Protein AF-A0A938FMS1-F1 (afdb_monomer_lite)

Secondary structure (DSSP, 8-state):
-BTTB--SB-TTT--BSSTT-TTHHHHHHHHHHHHHHHHHHHHHHHHHHHS-SS--HHHHHHHHHHHHHHHHHHHHHHHHHHHHHHHHHHSPPPHHHHHHHTSPP--

pLDDT: mean 81.51, std 12.03, range [45.72, 96.0]

Sequence (107 aa):
MSWFKTQETCRGCNLVWQRNLDGFMLGALAINFIVTGAALLATLVAGVLVSYPDIAILELLVSTVGVTLLVGIFGYPISYTLWLAVDLIMRPLDAAELAGLREPAKG

Structure (mmCIF, N/CA/C/O backbone):
data_AF-A0A938FMS1-F1
#
_entry.id   AF-A0A938FMS1-F1
#
loop_
_atom_site.group_PDB
_atom_site.id
_atom_site.type_symbol
_atom_site.label_atom_id
_atom_site.label_alt_id
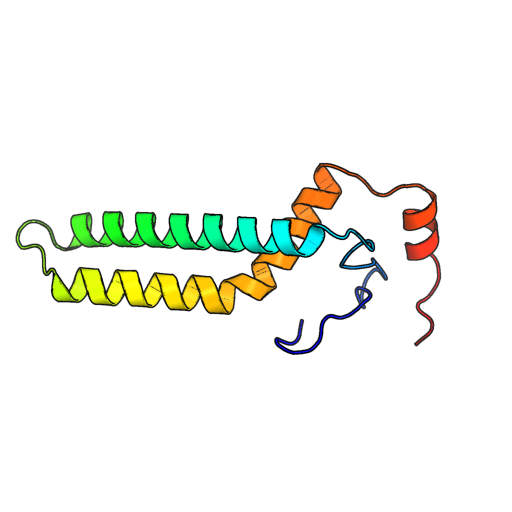_atom_site.label_comp_id
_atom_site.label_asym_id
_atom_site.label_entity_id
_atom_site.label_seq_id
_atom_site.pdbx_PDB_ins_code
_atom_site.Cartn_x
_atom_site.Cartn_y
_atom_site.Cartn_z
_atom_site.occupancy
_atom_site.B_iso_or_equiv
_atom_site.auth_seq_id
_atom_site.auth_comp_id
_atom_site.auth_asym_id
_atom_site.auth_atom_id
_atom_site.pdbx_PDB_model_num
ATOM 1 N N . MET A 1 1 ? 12.032 -7.523 -2.197 1.00 50.16 1 MET A N 1
ATOM 2 C CA . MET A 1 1 ? 12.211 -6.109 -1.813 1.00 50.16 1 MET A CA 1
ATOM 3 C C . MET A 1 1 ? 12.687 -6.089 -0.381 1.00 50.16 1 MET A C 1
ATOM 5 O O . MET A 1 1 ? 12.038 -6.707 0.450 1.00 50.16 1 MET A O 1
ATOM 9 N N . SER A 1 2 ? 13.827 -5.465 -0.101 1.00 52.41 2 SER A N 1
ATOM 10 C CA . SER A 1 2 ? 14.169 -5.111 1.279 1.00 52.41 2 SER A CA 1
ATOM 11 C C . SER A 1 2 ? 13.619 -3.714 1.535 1.00 52.41 2 SER A C 1
ATOM 13 O O . SER A 1 2 ? 13.690 -2.876 0.640 1.00 52.41 2 SER A O 1
ATOM 15 N N . TRP A 1 3 ? 13.116 -3.458 2.743 1.00 57.41 3 TRP A N 1
ATOM 16 C CA . TRP A 1 3 ? 12.639 -2.138 3.178 1.00 57.41 3 TRP A CA 1
ATOM 17 C C . TRP A 1 3 ? 13.701 -1.028 2.998 1.00 57.41 3 TRP A C 1
ATOM 19 O O . TRP A 1 3 ? 13.358 0.142 2.902 1.00 57.41 3 TRP A O 1
ATOM 29 N N . PHE A 1 4 ? 14.982 -1.410 2.887 1.00 58.06 4 PHE A N 1
ATOM 30 C CA . PHE A 1 4 ? 16.134 -0.508 2.765 1.00 58.06 4 PHE A CA 1
ATOM 31 C C . PHE A 1 4 ? 16.981 -0.708 1.496 1.00 58.06 4 PHE A C 1
ATOM 33 O O . PHE A 1 4 ? 18.022 -0.074 1.352 1.00 58.06 4 PHE A O 1
ATOM 40 N N . LYS A 1 5 ? 16.581 -1.599 0.578 1.00 57.94 5 LYS A N 1
ATOM 41 C CA . LYS A 1 5 ? 17.233 -1.726 -0.737 1.00 57.94 5 LYS A CA 1
ATOM 42 C C . LYS A 1 5 ? 16.188 -1.780 -1.840 1.00 57.94 5 LYS A C 1
ATOM 44 O O . LYS A 1 5 ? 15.575 -2.828 -2.074 1.00 57.94 5 LYS A O 1
ATOM 49 N N . THR A 1 6 ? 16.047 -0.658 -2.534 1.00 58.41 6 THR A N 1
ATOM 50 C CA . THR A 1 6 ? 15.571 -0.617 -3.913 1.00 58.41 6 THR A CA 1
ATOM 51 C C . THR A 1 6 ? 16.543 -1.430 -4.765 1.00 58.41 6 THR A C 1
ATOM 53 O O . THR A 1 6 ? 17.755 -1.245 -4.701 1.00 58.41 6 THR A O 1
ATOM 56 N N . GLN A 1 7 ? 16.015 -2.421 -5.478 1.00 64.8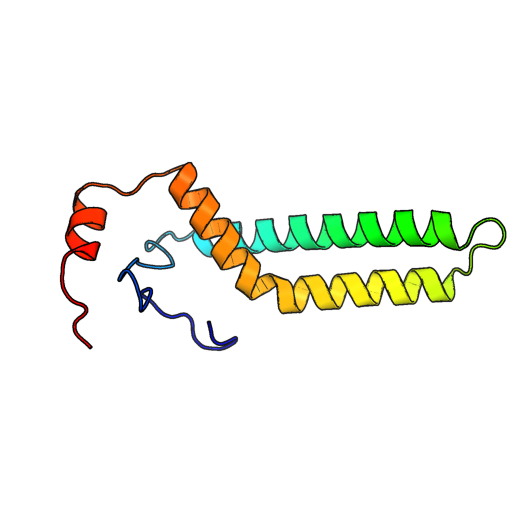1 7 GLN A N 1
ATOM 57 C CA . GLN A 1 7 ? 16.778 -3.145 -6.489 1.00 64.81 7 GLN A CA 1
ATOM 58 C C . GLN A 1 7 ? 16.505 -2.446 -7.813 1.00 64.81 7 GLN A C 1
ATOM 60 O O . GLN A 1 7 ? 15.338 -2.276 -8.165 1.00 64.81 7 GLN A O 1
ATOM 65 N N . GLU A 1 8 ? 17.559 -2.071 -8.530 1.00 67.12 8 GLU A N 1
ATOM 66 C CA . GLU A 1 8 ? 17.450 -1.401 -9.833 1.00 67.12 8 GLU A CA 1
ATOM 67 C C . GLU A 1 8 ? 16.699 -2.276 -10.852 1.00 67.12 8 GLU A C 1
ATOM 69 O O . GLU A 1 8 ? 15.875 -1.791 -11.629 1.00 67.12 8 GLU A O 1
ATOM 74 N N . THR A 1 9 ? 16.913 -3.595 -10.788 1.00 71.56 9 THR A N 1
ATOM 75 C CA . THR A 1 9 ? 16.312 -4.588 -11.685 1.00 71.56 9 THR A CA 1
ATOM 76 C C . THR A 1 9 ? 15.709 -5.783 -10.946 1.00 71.56 9 THR A C 1
ATOM 78 O O . THR A 1 9 ? 16.136 -6.199 -9.862 1.00 71.56 9 THR A O 1
ATOM 81 N N . CYS A 1 10 ? 14.6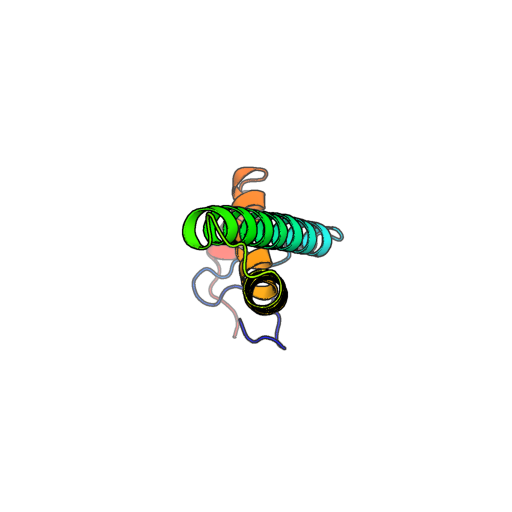69 -6.369 -11.541 1.00 74.38 10 CYS A N 1
ATOM 82 C CA . CYS A 1 10 ? 14.063 -7.609 -11.076 1.00 74.38 10 CYS A CA 1
ATOM 83 C C . CYS A 1 10 ? 15.005 -8.802 -11.309 1.00 74.38 10 CYS A C 1
ATOM 85 O O . CYS A 1 10 ? 15.430 -9.051 -12.430 1.00 74.38 10 CYS A O 1
ATOM 87 N N . ARG A 1 11 ? 15.261 -9.620 -10.280 1.00 67.44 11 ARG A N 1
ATOM 88 C CA . ARG A 1 11 ? 16.136 -10.807 -10.394 1.00 67.44 11 ARG A CA 1
ATOM 89 C C . ARG A 1 11 ? 15.598 -11.918 -11.303 1.00 67.44 11 ARG A C 1
ATOM 91 O O . ARG A 1 11 ? 16.378 -12.750 -11.743 1.00 67.44 11 ARG A O 1
ATOM 98 N N . GLY A 1 12 ? 14.284 -11.970 -11.525 1.00 68.31 12 GLY A N 1
ATOM 99 C CA . GLY A 1 12 ? 13.648 -13.018 -12.331 1.00 68.31 12 GLY A CA 1
ATOM 100 C C . GLY A 1 12 ? 13.535 -12.667 -13.813 1.00 68.31 12 GLY A C 1
ATOM 101 O O . GLY A 1 12 ? 13.764 -13.519 -14.660 1.00 68.31 12 GLY A O 1
ATOM 102 N N . CYS A 1 13 ? 13.183 -1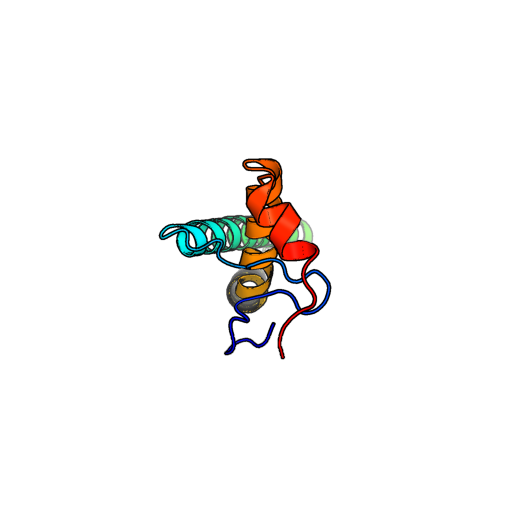1.417 -14.125 1.00 73.12 13 CYS A N 1
ATOM 103 C CA . CYS A 1 13 ? 12.912 -10.974 -15.497 1.00 73.12 13 CYS A CA 1
ATOM 104 C C . CYS A 1 13 ? 13.821 -9.842 -15.992 1.00 73.12 13 CYS A C 1
ATOM 106 O O . CYS A 1 13 ? 13.633 -9.384 -17.108 1.00 73.12 13 CYS A O 1
ATOM 108 N N . ASN A 1 14 ? 14.772 -9.369 -15.182 1.00 74.44 14 ASN A N 1
ATOM 109 C CA . ASN A 1 14 ? 15.663 -8.239 -15.481 1.00 74.44 14 ASN A CA 1
ATOM 110 C C . ASN A 1 14 ? 14.953 -6.899 -15.777 1.00 74.44 14 ASN A C 1
ATOM 112 O O . ASN A 1 14 ? 15.551 -5.973 -16.313 1.00 74.44 14 ASN A O 1
ATOM 116 N N . LEU A 1 15 ? 13.677 -6.768 -15.398 1.00 77.44 15 LEU A N 1
ATOM 117 C CA . LEU A 1 15 ? 12.912 -5.537 -15.598 1.00 77.44 15 LEU A CA 1
ATOM 118 C C . LEU A 1 15 ? 13.397 -4.415 -14.671 1.00 77.44 15 LEU A C 1
ATOM 120 O O . LEU A 1 15 ? 13.517 -4.632 -13.463 1.00 77.44 15 LEU A O 1
ATOM 124 N N . VAL A 1 16 ? 13.617 -3.223 -15.230 1.00 76.12 16 VAL A N 1
ATOM 125 C CA . VAL A 1 16 ? 14.001 -2.013 -14.485 1.00 76.12 16 VAL A CA 1
ATOM 126 C C . VAL A 1 16 ? 12.814 -1.500 -13.667 1.00 76.12 16 VAL A C 1
ATOM 128 O O . VAL A 1 16 ? 11.750 -1.224 -14.215 1.00 76.12 16 VAL A O 1
ATOM 131 N N . TRP A 1 17 ? 12.992 -1.353 -12.351 1.00 69.19 17 TRP A N 1
ATOM 132 C CA . TRP A 1 17 ? 11.892 -1.069 -11.416 1.00 69.19 17 TRP A CA 1
ATOM 133 C C . TRP A 1 17 ? 11.299 0.332 -11.548 1.00 69.19 17 TRP A C 1
ATOM 135 O O . TRP A 1 17 ? 10.086 0.493 -11.484 1.00 69.19 17 TRP A O 1
ATOM 145 N N . GLN A 1 18 ? 12.149 1.349 -11.694 1.00 69.44 18 GLN A N 1
ATOM 146 C CA . GLN A 1 18 ? 11.721 2.753 -11.674 1.00 69.44 18 GLN A CA 1
ATOM 147 C C . GLN A 1 18 ? 11.609 3.370 -13.073 1.00 69.44 18 GLN A C 1
ATOM 149 O O . GLN A 1 18 ? 11.252 4.542 -13.177 1.00 69.44 18 GLN A O 1
ATOM 154 N N . ARG A 1 19 ? 11.954 2.612 -14.131 1.00 73.56 19 ARG A N 1
ATOM 155 C CA . ARG A 1 19 ? 12.037 3.053 -15.544 1.00 73.56 19 ARG A CA 1
ATOM 156 C C . ARG A 1 19 ? 12.654 4.461 -15.730 1.00 73.56 19 ARG A C 1
ATOM 158 O O . ARG A 1 19 ? 12.346 5.143 -16.698 1.00 73.56 19 ARG A O 1
ATOM 165 N N . ASN A 1 20 ? 13.505 4.903 -14.791 1.00 64.38 20 ASN A N 1
ATOM 166 C CA . ASN A 1 20 ? 14.064 6.260 -14.676 1.00 64.38 20 ASN A CA 1
ATOM 167 C C . ASN A 1 20 ? 13.039 7.409 -14.801 1.00 64.38 20 ASN A C 1
ATOM 169 O O . ASN A 1 20 ? 13.354 8.476 -15.319 1.00 64.38 20 ASN A O 1
ATOM 173 N N . LEU A 1 21 ? 11.805 7.201 -14.337 1.00 66.62 21 LEU A N 1
ATOM 174 C CA . LEU A 1 21 ? 10.761 8.224 -14.351 1.00 66.62 21 LEU A CA 1
ATOM 175 C C . LEU A 1 21 ? 10.822 9.058 -13.061 1.00 66.62 21 LEU A C 1
ATOM 177 O O . LEU A 1 21 ? 10.543 8.538 -11.979 1.00 66.62 21 LEU A O 1
ATOM 181 N N . ASP A 1 22 ? 11.076 10.366 -13.182 1.00 68.25 22 ASP A N 1
ATOM 182 C CA . ASP A 1 22 ? 11.147 11.318 -12.051 1.00 68.25 22 ASP A CA 1
ATOM 183 C C . ASP A 1 22 ? 9.875 11.339 -11.170 1.00 68.25 22 ASP A C 1
ATOM 185 O O . ASP A 1 22 ? 9.911 11.737 -10.007 1.00 68.25 22 ASP A O 1
ATOM 189 N N . GLY A 1 23 ? 8.738 10.866 -11.694 1.00 77.62 23 GLY A N 1
ATOM 190 C CA . GLY A 1 23 ? 7.449 10.798 -10.994 1.00 77.62 23 GLY A CA 1
ATOM 191 C C . GLY A 1 23 ? 7.042 9.416 -10.473 1.00 77.62 23 GLY A C 1
ATOM 192 O O . GLY A 1 23 ? 5.967 9.289 -9.887 1.00 77.62 23 GLY A O 1
ATOM 193 N N . PHE A 1 24 ? 7.847 8.366 -10.667 1.00 80.06 24 PHE A N 1
ATOM 194 C CA . PHE A 1 24 ? 7.434 6.995 -10.329 1.00 80.06 24 PHE A CA 1
ATOM 195 C C . PHE A 1 24 ? 7.123 6.826 -8.836 1.00 80.06 24 PHE A C 1
ATOM 197 O O . PHE A 1 24 ? 6.136 6.201 -8.447 1.00 80.06 24 PHE A O 1
ATOM 204 N N . MET A 1 25 ? 7.941 7.451 -7.989 1.00 79.88 25 MET A N 1
ATOM 205 C CA . MET A 1 25 ? 7.770 7.422 -6.538 1.00 79.88 25 MET A CA 1
ATOM 206 C C . MET A 1 25 ? 6.509 8.168 -6.083 1.00 79.88 25 MET A C 1
ATOM 208 O O . MET A 1 25 ? 5.866 7.756 -5.119 1.00 79.88 25 MET A O 1
ATOM 212 N N . LEU A 1 26 ? 6.111 9.217 -6.810 1.00 86.44 26 LEU A N 1
ATOM 213 C CA . LEU A 1 26 ? 4.870 9.947 -6.557 1.00 86.44 26 LEU A CA 1
ATOM 214 C C . LEU A 1 26 ? 3.644 9.059 -6.823 1.00 86.44 26 LEU A C 1
ATOM 216 O O . LEU A 1 26 ? 2.686 9.075 -6.054 1.00 86.44 26 LEU A O 1
ATOM 220 N N . GLY A 1 27 ? 3.698 8.247 -7.881 1.00 85.06 27 GLY A N 1
ATOM 221 C CA . GLY A 1 27 ? 2.655 7.274 -8.201 1.00 85.06 27 GLY A CA 1
ATOM 222 C C . GLY A 1 27 ? 2.547 6.159 -7.159 1.00 85.06 27 GLY A C 1
ATOM 223 O O . GLY A 1 27 ? 1.455 5.876 -6.669 1.00 85.06 27 GLY A O 1
ATOM 224 N N . ALA A 1 28 ? 3.680 5.594 -6.731 1.00 86.00 28 ALA A N 1
ATOM 225 C CA . ALA A 1 28 ? 3.706 4.618 -5.641 1.00 86.00 28 ALA A CA 1
ATOM 226 C C . ALA A 1 28 ? 3.152 5.203 -4.327 1.00 86.00 28 ALA A C 1
ATOM 228 O O . ALA A 1 28 ? 2.382 4.545 -3.628 1.00 86.00 28 ALA A O 1
ATOM 229 N N . LEU A 1 29 ? 3.476 6.462 -4.015 1.00 88.19 29 LEU A N 1
ATOM 230 C CA . LEU A 1 29 ? 2.921 7.165 -2.860 1.00 88.19 29 LEU A CA 1
ATOM 231 C C . LEU A 1 29 ? 1.398 7.344 -2.976 1.00 88.19 29 LEU A C 1
ATOM 233 O O . LEU A 1 29 ? 0.677 7.099 -2.008 1.00 88.19 29 LEU A O 1
ATOM 237 N N . ALA A 1 30 ? 0.900 7.724 -4.155 1.00 90.19 30 ALA A N 1
ATOM 238 C CA . ALA A 1 30 ? -0.531 7.873 -4.406 1.00 90.19 30 ALA A CA 1
ATOM 239 C C . ALA A 1 30 ? -1.289 6.548 -4.215 1.00 90.19 30 ALA A C 1
ATOM 241 O O . ALA A 1 30 ? -2.324 6.527 -3.550 1.00 90.19 30 ALA A O 1
ATOM 242 N N . ILE A 1 31 ? -0.749 5.432 -4.719 1.00 90.81 31 ILE A N 1
ATOM 243 C CA . ILE A 1 31 ? -1.324 4.098 -4.492 1.00 90.81 31 ILE A CA 1
ATOM 244 C C . ILE A 1 31 ? -1.355 3.760 -3.002 1.00 90.81 31 ILE A C 1
ATOM 246 O O . ILE A 1 31 ? -2.386 3.296 -2.515 1.00 90.81 31 ILE A O 1
ATOM 250 N N . ASN A 1 32 ? -0.279 4.043 -2.260 1.00 91.81 32 ASN A N 1
ATOM 251 C CA . ASN A 1 32 ? -0.254 3.789 -0.820 1.00 91.81 32 ASN A CA 1
ATOM 252 C C . ASN A 1 32 ? -1.362 4.563 -0.097 1.00 91.81 32 ASN A C 1
ATOM 254 O O . ASN A 1 32 ? -2.064 3.999 0.741 1.00 91.81 32 ASN A O 1
ATOM 258 N N . PHE A 1 33 ? -1.564 5.837 -0.449 1.00 91.75 33 PHE A N 1
ATOM 259 C CA . PHE A 1 33 ? -2.639 6.651 0.118 1.00 91.75 33 PHE A CA 1
ATOM 260 C C . PHE A 1 33 ? -4.028 6.112 -0.221 1.00 91.75 33 PHE A C 1
ATOM 262 O O . PHE A 1 33 ? -4.876 6.052 0.666 1.00 91.75 33 PHE A O 1
ATOM 269 N N . ILE A 1 34 ? -4.258 5.685 -1.465 1.00 93.50 34 ILE A N 1
ATOM 270 C CA . ILE A 1 34 ? -5.542 5.108 -1.885 1.00 93.50 34 ILE A CA 1
ATOM 271 C C . ILE A 1 34 ? -5.834 3.826 -1.100 1.00 93.50 34 ILE A C 1
ATOM 273 O O . ILE A 1 34 ? -6.915 3.688 -0.530 1.00 93.50 34 ILE A O 1
ATOM 277 N N . VAL A 1 35 ? -4.871 2.904 -1.024 1.00 92.38 35 VAL A N 1
ATOM 278 C CA . VAL A 1 35 ? -5.030 1.626 -0.312 1.00 92.38 35 VAL A CA 1
ATOM 279 C C . VAL A 1 35 ? -5.223 1.854 1.187 1.00 92.38 35 VAL A C 1
ATOM 281 O O . VAL A 1 35 ? -6.115 1.263 1.794 1.00 92.38 35 VAL A O 1
ATOM 284 N N . THR A 1 36 ? -4.437 2.751 1.779 1.00 94.19 36 THR A N 1
ATOM 285 C CA . THR A 1 36 ? -4.543 3.098 3.202 1.00 94.19 36 THR A CA 1
ATOM 286 C C . THR A 1 36 ? -5.887 3.756 3.518 1.00 94.19 36 THR A C 1
ATOM 288 O O . THR A 1 36 ? -6.544 3.377 4.485 1.00 94.19 36 THR A O 1
ATOM 291 N N . GLY A 1 37 ? -6.342 4.693 2.681 1.00 94.00 37 GLY A N 1
ATOM 292 C CA . GLY A 1 37 ? -7.647 5.335 2.828 1.00 94.00 37 GLY A CA 1
ATOM 293 C C . GLY A 1 37 ? -8.809 4.353 2.669 1.00 94.00 37 GLY A C 1
ATOM 294 O O . GLY A 1 37 ? -9.756 4.386 3.454 1.00 94.00 37 GLY A O 1
ATOM 295 N N . ALA A 1 38 ? -8.719 3.426 1.711 1.00 94.62 38 ALA A N 1
ATOM 296 C CA . ALA A 1 38 ? -9.708 2.367 1.537 1.00 94.62 38 ALA A CA 1
ATOM 297 C C . ALA A 1 38 ? -9.767 1.433 2.757 1.00 94.62 38 ALA A C 1
ATOM 299 O O . ALA A 1 38 ? -10.857 1.112 3.230 1.00 94.62 38 ALA A O 1
ATOM 300 N N . ALA A 1 39 ? -8.613 1.041 3.307 1.00 94.12 39 ALA A N 1
ATOM 301 C CA . ALA A 1 39 ? -8.542 0.215 4.511 1.00 94.12 39 ALA A CA 1
ATOM 302 C C . ALA A 1 39 ? -9.120 0.927 5.743 1.00 94.12 39 ALA A C 1
ATOM 304 O O . ALA A 1 39 ? -9.840 0.308 6.528 1.00 94.12 39 ALA A O 1
ATOM 305 N N . LEU A 1 40 ? -8.858 2.230 5.889 1.00 94.75 40 LEU A N 1
ATOM 306 C CA . LEU A 1 40 ? -9.443 3.064 6.938 1.00 94.75 40 LEU A CA 1
ATOM 307 C C . LEU A 1 40 ? -10.971 3.067 6.841 1.00 94.75 40 LEU A C 1
ATOM 309 O O . LEU A 1 40 ? -11.643 2.736 7.817 1.00 94.75 40 LEU A O 1
ATOM 313 N N . LEU A 1 41 ? -11.524 3.389 5.666 1.00 95.56 41 LEU A N 1
ATOM 314 C CA . LEU A 1 41 ? -12.974 3.421 5.451 1.00 95.56 41 LEU A CA 1
ATOM 315 C C . LEU A 1 41 ? -13.615 2.052 5.698 1.00 95.56 41 LEU A C 1
ATOM 317 O O . LEU A 1 41 ? -14.637 1.969 6.375 1.00 95.56 41 LEU A O 1
ATOM 321 N N . ALA A 1 42 ? -12.999 0.978 5.202 1.00 95.31 42 ALA A N 1
ATOM 322 C CA . ALA A 1 42 ? -13.478 -0.381 5.424 1.00 95.31 42 ALA A CA 1
ATOM 323 C C . ALA A 1 42 ? -13.496 -0.745 6.917 1.00 95.31 42 ALA A C 1
ATOM 325 O O . ALA A 1 42 ? -14.479 -1.304 7.400 1.00 95.31 42 ALA A O 1
ATOM 326 N N . THR A 1 43 ? -12.445 -0.384 7.658 1.00 93.62 43 THR A N 1
ATOM 327 C CA . THR A 1 43 ? -12.342 -0.647 9.103 1.00 93.62 43 THR A CA 1
ATOM 328 C C . THR A 1 43 ? -13.377 0.147 9.889 1.00 93.62 43 THR A C 1
ATOM 330 O O . THR A 1 43 ? -14.017 -0.403 10.783 1.00 93.62 43 THR A O 1
ATOM 333 N N . LEU A 1 44 ? -13.586 1.415 9.529 1.00 92.75 44 LEU A N 1
ATOM 334 C CA . LEU A 1 44 ? -14.590 2.269 10.153 1.00 92.75 44 LEU A CA 1
ATOM 335 C C . LEU A 1 44 ? -16.000 1.697 9.948 1.00 92.75 44 LEU A C 1
ATOM 337 O O . LEU A 1 44 ? -16.741 1.523 10.911 1.00 92.75 44 LEU A O 1
ATOM 341 N N . VAL A 1 45 ? -16.360 1.365 8.703 1.00 94.19 45 VAL A N 1
ATOM 342 C CA . VAL A 1 45 ? -17.675 0.794 8.370 1.00 94.19 45 VAL A CA 1
ATOM 343 C C . VAL A 1 45 ? -17.877 -0.542 9.082 1.00 94.19 45 VAL A C 1
ATOM 345 O O . VAL A 1 45 ? -18.913 -0.745 9.710 1.00 94.19 45 VAL A O 1
ATOM 348 N N . ALA A 1 46 ? -16.885 -1.435 9.040 1.00 92.88 46 ALA A N 1
ATOM 349 C CA . ALA A 1 46 ? -16.962 -2.727 9.713 1.00 92.88 46 ALA A CA 1
ATOM 350 C C . ALA A 1 46 ? -17.122 -2.575 11.232 1.00 92.88 46 ALA A C 1
ATOM 352 O O . ALA A 1 46 ? -17.967 -3.238 11.828 1.00 92.88 46 ALA A O 1
ATOM 353 N N . GLY A 1 47 ? -16.358 -1.678 11.857 1.00 89.75 47 GLY A N 1
ATOM 354 C CA . GLY A 1 47 ? -16.443 -1.449 13.295 1.00 89.75 47 GLY A CA 1
ATOM 355 C C . GLY A 1 47 ? -17.782 -0.845 13.726 1.00 89.75 47 GLY A C 1
ATOM 356 O O . GLY A 1 47 ? -18.333 -1.265 14.738 1.00 89.75 47 GLY A O 1
ATOM 357 N N . VAL A 1 48 ? -18.369 0.060 12.935 1.00 89.31 48 VAL A N 1
ATOM 358 C CA . VAL A 1 48 ? -19.722 0.585 13.204 1.00 89.31 48 VAL A CA 1
ATOM 359 C C . VAL A 1 48 ? -20.784 -0.510 13.088 1.00 89.31 48 VAL A C 1
ATOM 361 O O . VAL A 1 48 ? -21.683 -0.571 13.922 1.00 89.31 48 VAL A O 1
ATOM 364 N N . LEU A 1 49 ? -20.683 -1.388 12.086 1.00 90.75 49 LEU A N 1
ATOM 365 C CA . LEU A 1 49 ? -21.632 -2.490 11.900 1.00 90.75 49 LEU A CA 1
ATOM 366 C C . LEU A 1 49 ? -21.558 -3.530 13.026 1.00 90.75 49 LEU A C 1
ATOM 368 O O . LEU A 1 49 ? -22.587 -4.077 13.410 1.00 90.75 49 LEU A O 1
ATOM 372 N N . VAL A 1 50 ? -20.359 -3.803 13.549 1.00 88.88 50 VAL A N 1
ATOM 373 C CA . VAL A 1 50 ? -20.144 -4.788 14.622 1.00 88.88 50 VAL A CA 1
ATOM 374 C C . VAL A 1 50 ? -20.542 -4.240 15.991 1.00 88.88 50 VAL A C 1
ATOM 376 O O . VAL A 1 50 ? -21.145 -4.964 16.778 1.00 88.88 50 VAL A O 1
ATOM 379 N N . SER A 1 51 ? -20.227 -2.977 16.280 1.00 85.56 51 SER A N 1
ATOM 380 C CA . SER A 1 51 ? -20.454 -2.374 17.600 1.00 85.56 51 SER A CA 1
ATOM 381 C C . SER A 1 51 ? -21.854 -1.771 17.772 1.00 85.56 51 SER A C 1
ATOM 383 O O . SER A 1 51 ? -22.146 -1.170 18.798 1.00 85.56 51 SER A O 1
ATOM 385 N N . TYR A 1 52 ? -22.747 -1.893 16.788 1.00 83.12 52 TYR A N 1
ATOM 386 C CA . TYR A 1 52 ? -24.122 -1.410 16.927 1.00 83.12 52 TYR A CA 1
ATOM 387 C C . TYR A 1 52 ? -24.910 -2.277 17.933 1.00 83.12 52 TYR A C 1
ATOM 389 O O . TYR A 1 52 ? -24.875 -3.504 17.805 1.00 83.12 52 TYR A O 1
ATOM 397 N N . PRO A 1 53 ? -25.671 -1.710 18.900 1.00 80.44 53 PRO A N 1
ATOM 398 C CA . PRO A 1 53 ? -26.076 -0.303 19.051 1.00 80.44 53 PRO A CA 1
ATOM 399 C C . PRO A 1 53 ? -25.218 0.561 19.995 1.00 80.44 53 PRO A C 1
ATOM 401 O O . PRO A 1 53 ? -25.385 1.780 19.991 1.00 80.44 53 PRO A O 1
ATOM 404 N N . ASP A 1 54 ? -24.332 -0.030 20.799 1.00 83.75 54 ASP A N 1
ATOM 405 C CA . ASP A 1 54 ? -23.469 0.698 21.738 1.00 83.75 54 ASP A CA 1
ATOM 406 C C . ASP A 1 54 ? -22.068 0.863 21.138 1.00 83.75 54 ASP A C 1
ATOM 408 O O . ASP A 1 54 ? -21.195 -0.001 21.262 1.00 83.75 54 ASP A O 1
ATOM 412 N N . ILE A 1 55 ? -21.884 1.959 20.394 1.00 81.38 55 ILE A N 1
ATOM 413 C CA . ILE A 1 55 ? -20.650 2.200 19.647 1.00 81.38 55 ILE A CA 1
ATOM 414 C C . ILE A 1 55 ? -19.507 2.442 20.631 1.00 81.38 55 ILE A C 1
ATOM 416 O O . ILE A 1 55 ? -19.326 3.540 21.156 1.00 81.38 55 ILE A O 1
ATOM 420 N N . ALA A 1 56 ? -18.685 1.417 20.805 1.00 84.81 56 ALA A N 1
ATOM 421 C CA . ALA A 1 56 ? -17.467 1.470 21.590 1.00 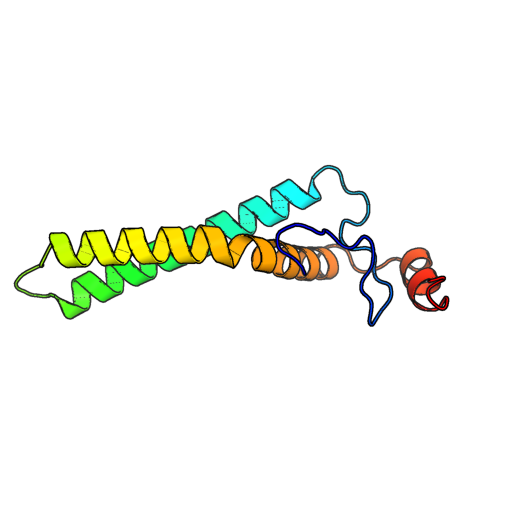84.81 56 ALA A CA 1
ATOM 422 C C . ALA A 1 56 ? -16.400 2.312 20.850 1.00 84.81 56 ALA A C 1
ATOM 424 O O . ALA A 1 56 ? -15.639 1.830 20.006 1.00 84.81 56 ALA A O 1
ATOM 425 N N . ILE A 1 57 ? -16.424 3.630 21.095 1.00 87.62 57 ILE A N 1
ATOM 426 C CA . ILE A 1 57 ? -15.626 4.632 20.362 1.00 87.62 57 ILE A CA 1
ATOM 427 C C . ILE A 1 57 ? -14.124 4.360 20.500 1.00 87.62 57 ILE A C 1
ATOM 429 O O . ILE A 1 57 ? -13.381 4.544 19.536 1.00 87.62 57 ILE A O 1
ATOM 433 N N . LEU A 1 58 ? -13.669 3.929 21.680 1.00 90.38 58 LEU A N 1
ATOM 434 C CA . LEU A 1 58 ? -12.250 3.677 21.930 1.00 90.38 58 LEU A CA 1
ATOM 435 C C . LEU A 1 58 ? -11.738 2.509 21.087 1.00 90.38 58 LEU A C 1
ATOM 437 O O . LEU A 1 58 ? -10.720 2.648 20.415 1.00 90.38 58 LEU A O 1
ATOM 441 N N . GLU A 1 59 ? -12.461 1.394 21.061 1.00 87.62 59 GLU A N 1
ATOM 442 C CA . GLU A 1 59 ? -12.132 0.209 20.275 1.00 87.62 59 GLU A CA 1
ATOM 443 C C . GLU A 1 59 ? -12.115 0.533 18.781 1.00 87.62 59 GLU A C 1
ATOM 445 O O . GLU A 1 59 ? -11.164 0.169 18.090 1.00 87.62 59 GLU A O 1
ATOM 450 N N . LEU A 1 60 ? -13.118 1.277 18.300 1.00 90.38 60 LEU A N 1
ATOM 451 C CA . LEU A 1 60 ? -13.204 1.710 16.905 1.00 90.38 60 LEU A CA 1
ATOM 452 C C . LEU A 1 60 ? -12.033 2.621 16.514 1.00 90.38 60 LEU A C 1
ATOM 454 O O . LEU A 1 60 ? -11.483 2.513 15.416 1.00 90.38 60 LEU A O 1
ATOM 458 N N . LEU A 1 61 ? -11.638 3.536 17.399 1.00 92.12 61 LEU A N 1
ATOM 459 C CA . LEU A 1 61 ? -10.549 4.471 17.138 1.00 92.12 61 LEU A CA 1
ATOM 460 C C . LEU A 1 61 ? -9.197 3.751 17.150 1.00 92.12 61 LEU A C 1
ATOM 462 O O . LEU A 1 61 ? -8.393 3.943 16.237 1.00 92.12 61 LEU A O 1
ATOM 466 N N . VAL A 1 62 ? -8.972 2.865 18.124 1.00 94.25 62 VAL A N 1
ATOM 467 C CA . VAL A 1 62 ? -7.763 2.035 18.211 1.00 94.25 62 VAL A CA 1
ATOM 468 C C . VAL A 1 62 ? -7.644 1.115 16.998 1.00 94.25 62 VAL A C 1
ATOM 470 O O . VAL A 1 62 ? -6.567 1.041 16.403 1.00 94.25 62 VAL A O 1
ATOM 473 N N . SER A 1 63 ? -8.730 0.457 16.580 1.00 92.38 63 SER A N 1
ATOM 474 C CA . SER A 1 63 ? -8.713 -0.421 15.407 1.00 92.38 63 SER A CA 1
ATOM 475 C C . SER A 1 63 ? -8.435 0.361 14.124 1.00 92.38 63 SER A C 1
ATOM 477 O O . SER A 1 63 ? -7.594 -0.045 13.325 1.00 92.38 63 SER A O 1
ATOM 479 N N . THR A 1 64 ? -9.083 1.513 13.942 1.00 92.25 64 THR A N 1
ATOM 480 C CA . THR A 1 64 ? -8.937 2.335 12.735 1.00 92.25 64 THR A CA 1
ATOM 481 C C . THR A 1 64 ? -7.528 2.918 12.625 1.00 92.25 64 THR A C 1
ATOM 483 O O . THR A 1 64 ? -6.901 2.816 11.569 1.00 92.25 64 THR A O 1
ATOM 486 N N . VAL A 1 65 ? -6.984 3.474 13.713 1.00 94.44 65 VAL A N 1
ATOM 487 C CA . VAL A 1 65 ? -5.602 3.981 13.748 1.00 94.44 65 VAL A CA 1
ATOM 488 C C . VAL A 1 65 ? -4.605 2.844 13.542 1.00 94.44 65 VAL A C 1
ATOM 490 O O . VAL A 1 65 ? -3.689 2.975 12.730 1.00 94.44 65 VAL A O 1
ATOM 493 N N . GLY A 1 66 ? -4.806 1.711 14.221 1.00 96.00 66 GLY A N 1
ATOM 494 C CA . GLY A 1 66 ? -3.951 0.535 14.096 1.00 96.00 66 GLY A CA 1
ATOM 495 C C . GLY A 1 66 ? -3.869 0.035 12.656 1.00 96.00 66 GLY A C 1
ATOM 496 O O . GLY A 1 66 ? -2.774 -0.088 12.111 1.00 96.00 66 GLY A O 1
ATOM 497 N N . VAL A 1 67 ? -5.014 -0.177 12.000 1.00 94.00 67 VAL A N 1
ATOM 498 C CA . VAL A 1 67 ? -5.055 -0.629 10.601 1.00 94.00 67 VAL A CA 1
ATOM 499 C C . VAL A 1 67 ? -4.428 0.401 9.667 1.00 94.00 67 VAL A C 1
ATOM 501 O O . VAL A 1 67 ? -3.637 0.030 8.807 1.00 94.00 67 VAL A O 1
ATOM 504 N N . THR A 1 68 ? -4.718 1.689 9.851 1.00 92.56 68 THR A N 1
ATOM 505 C CA . THR A 1 68 ? -4.178 2.751 8.988 1.00 92.56 68 THR A CA 1
ATOM 506 C C . THR A 1 68 ? -2.651 2.813 9.064 1.00 92.56 68 THR A C 1
ATOM 508 O O . THR A 1 68 ? -1.988 2.907 8.033 1.00 92.56 68 THR A O 1
ATOM 511 N N . LEU A 1 69 ? -2.072 2.702 10.264 1.00 93.94 69 LEU A N 1
ATOM 512 C CA . LEU A 1 69 ? -0.619 2.669 10.440 1.00 93.94 69 LEU A CA 1
ATOM 513 C C . LEU A 1 69 ? -0.008 1.397 9.854 1.00 93.94 69 LEU A C 1
ATOM 515 O O . LEU A 1 69 ? 0.987 1.472 9.136 1.00 93.94 69 LEU A O 1
ATOM 519 N N . LEU A 1 70 ? -0.610 0.237 10.121 1.00 93.81 70 LEU A N 1
ATOM 520 C CA . LEU A 1 70 ? -0.127 -1.035 9.588 1.00 93.81 70 LEU A CA 1
ATOM 521 C C . LEU A 1 70 ? -0.145 -1.032 8.057 1.00 93.81 70 LEU A C 1
ATOM 523 O O . LEU A 1 70 ? 0.869 -1.330 7.430 1.00 93.81 70 LEU A O 1
ATOM 527 N N . VAL A 1 71 ? -1.263 -0.647 7.446 1.00 91.62 71 VAL A N 1
ATOM 528 C CA . VAL A 1 71 ? -1.400 -0.605 5.988 1.00 91.62 71 VAL A CA 1
ATOM 529 C C . VAL A 1 71 ? -0.509 0.477 5.386 1.00 91.62 71 VAL A C 1
ATOM 531 O O . VAL A 1 71 ? 0.159 0.200 4.402 1.00 91.62 71 VAL A O 1
ATOM 534 N N . GLY A 1 72 ? -0.403 1.662 5.985 1.00 88.88 72 GLY A N 1
ATOM 535 C CA . GLY A 1 72 ? 0.460 2.721 5.457 1.00 88.88 72 GLY A CA 1
ATOM 536 C C . GLY A 1 72 ? 1.950 2.364 5.488 1.00 88.88 72 GLY A C 1
ATOM 537 O O . GLY A 1 72 ? 2.669 2.645 4.528 1.00 88.88 72 GLY A O 1
ATOM 538 N N . ILE A 1 73 ? 2.414 1.717 6.564 1.00 88.94 73 ILE A N 1
ATOM 539 C CA . ILE A 1 73 ? 3.821 1.325 6.745 1.00 88.94 73 ILE A CA 1
ATOM 540 C C . ILE A 1 73 ? 4.147 0.091 5.896 1.00 88.94 73 ILE A C 1
ATOM 542 O O . ILE A 1 73 ? 5.097 0.099 5.112 1.00 88.94 73 ILE A O 1
ATOM 546 N N . PHE A 1 74 ? 3.368 -0.985 6.025 1.00 86.25 74 PHE A N 1
ATOM 547 C CA . PHE A 1 74 ? 3.651 -2.244 5.328 1.00 86.25 74 PHE A CA 1
ATOM 548 C C . PHE A 1 74 ? 3.150 -2.262 3.881 1.00 86.25 74 PHE A C 1
ATOM 550 O O . PHE A 1 74 ? 3.671 -3.020 3.063 1.00 86.25 74 PHE A O 1
ATOM 557 N N . GLY A 1 75 ? 2.186 -1.412 3.542 1.00 83.81 75 GLY A N 1
ATOM 558 C CA . GLY A 1 75 ? 1.675 -1.234 2.187 1.00 83.81 75 GLY A CA 1
ATOM 559 C C . GLY A 1 75 ? 2.610 -0.428 1.298 1.00 83.81 75 GLY A C 1
ATOM 560 O O . GLY A 1 75 ? 2.586 -0.625 0.086 1.00 83.81 75 GLY A O 1
ATOM 561 N N . TYR A 1 76 ? 3.506 0.394 1.853 1.00 81.31 76 TYR A N 1
ATOM 562 C CA . TYR A 1 76 ? 4.454 1.184 1.062 1.00 81.31 76 TYR A CA 1
ATOM 563 C C . TYR A 1 76 ? 5.269 0.353 0.047 1.00 81.31 76 TYR A C 1
ATOM 565 O O . TYR A 1 76 ? 5.210 0.661 -1.144 1.00 81.31 76 TYR A O 1
ATOM 573 N N . PRO A 1 77 ? 5.955 -0.750 0.421 1.00 78.38 77 PRO A N 1
ATOM 574 C CA . PRO A 1 77 ? 6.666 -1.585 -0.553 1.00 78.38 77 PRO A CA 1
ATOM 575 C C . PRO A 1 77 ? 5.741 -2.274 -1.570 1.00 78.38 77 PRO A C 1
ATOM 577 O O . PRO A 1 77 ? 6.147 -2.498 -2.709 1.00 78.38 77 PRO A O 1
ATOM 580 N N . ILE A 1 78 ? 4.502 -2.597 -1.183 1.00 81.69 78 ILE A N 1
ATOM 581 C CA . ILE A 1 78 ? 3.489 -3.191 -2.074 1.00 81.69 78 ILE A CA 1
ATOM 582 C C . ILE A 1 78 ? 2.958 -2.137 -3.057 1.00 81.69 78 ILE A C 1
ATOM 584 O O . ILE A 1 78 ? 2.612 -2.437 -4.195 1.00 81.69 78 ILE A O 1
ATOM 588 N N . SER A 1 79 ? 2.945 -0.873 -2.655 1.00 85.69 79 SER A N 1
ATOM 589 C CA . SER A 1 79 ? 2.455 0.225 -3.483 1.00 85.69 79 SER A CA 1
ATOM 590 C C . SER A 1 79 ? 3.356 0.469 -4.687 1.00 85.69 79 SER A C 1
ATOM 592 O O . SER A 1 79 ? 2.855 0.763 -5.767 1.00 85.69 79 SER A O 1
ATOM 594 N N . TYR A 1 80 ? 4.669 0.255 -4.544 1.00 82.56 80 TYR A N 1
ATOM 595 C CA . TYR A 1 80 ? 5.590 0.263 -5.683 1.00 82.56 80 TYR A CA 1
ATOM 596 C C . TYR A 1 80 ? 5.236 -0.825 -6.687 1.00 82.56 80 TYR A C 1
ATOM 598 O O . TYR A 1 80 ? 5.221 -0.555 -7.884 1.00 82.56 80 TYR A O 1
ATOM 606 N N . THR A 1 81 ? 4.935 -2.043 -6.224 1.00 82.25 81 THR A N 1
ATOM 607 C CA . THR A 1 81 ? 4.660 -3.163 -7.132 1.00 82.25 81 THR A CA 1
ATOM 608 C C . THR A 1 81 ? 3.335 -3.030 -7.847 1.00 82.25 81 THR A C 1
ATOM 610 O O . THR A 1 81 ? 3.266 -3.275 -9.050 1.00 82.25 81 THR A O 1
ATOM 613 N N . LEU A 1 82 ? 2.313 -2.578 -7.129 1.00 85.06 82 LEU A N 1
ATOM 614 C CA . LEU A 1 82 ? 1.028 -2.225 -7.708 1.00 85.06 82 LEU A CA 1
ATOM 615 C C . LEU A 1 82 ? 1.173 -1.088 -8.719 1.00 85.06 82 LEU A C 1
ATOM 617 O O . LEU A 1 82 ? 0.649 -1.195 -9.824 1.00 85.06 82 LEU A O 1
ATOM 621 N N . TRP A 1 83 ? 1.926 -0.038 -8.383 1.00 88.44 83 TRP A N 1
ATOM 622 C CA . TRP A 1 83 ? 2.160 1.065 -9.308 1.00 88.44 83 TRP A CA 1
ATOM 623 C C . TRP A 1 83 ? 2.936 0.628 -10.552 1.00 88.44 83 TRP A C 1
ATOM 625 O O . TRP A 1 83 ? 2.541 1.005 -11.648 1.00 88.44 83 TRP A O 1
ATOM 635 N N . LEU A 1 84 ? 3.962 -0.223 -10.427 1.00 85.56 84 LEU A N 1
ATOM 636 C CA . LEU A 1 84 ? 4.670 -0.775 -11.589 1.00 85.56 84 LEU A CA 1
ATOM 637 C C . LEU A 1 84 ? 3.726 -1.567 -12.498 1.00 85.56 84 LEU A C 1
ATOM 639 O O . LEU A 1 84 ? 3.776 -1.421 -13.713 1.00 85.56 84 LEU A O 1
ATOM 643 N N . ALA A 1 85 ? 2.855 -2.399 -11.923 1.00 86.12 85 ALA A N 1
ATOM 644 C CA . ALA A 1 85 ? 1.881 -3.155 -12.703 1.00 86.12 85 ALA A CA 1
ATOM 645 C C . ALA A 1 85 ? 0.909 -2.223 -13.446 1.00 86.12 85 ALA A C 1
ATOM 647 O O . ALA A 1 85 ? 0.636 -2.428 -14.626 1.00 86.12 85 ALA A O 1
ATOM 648 N N . VAL A 1 86 ? 0.426 -1.177 -12.772 1.00 87.06 86 VAL A N 1
ATOM 649 C CA . VAL A 1 86 ? -0.448 -0.157 -13.366 1.00 87.06 86 VAL A CA 1
ATOM 650 C C . VAL A 1 86 ? 0.280 0.632 -14.460 1.00 87.06 86 VAL A C 1
ATOM 652 O O . VAL A 1 86 ? -0.282 0.832 -15.535 1.00 87.06 86 VAL A O 1
ATOM 655 N N . ASP A 1 87 ? 1.539 1.016 -14.241 1.00 86.94 87 ASP A N 1
ATOM 656 C CA . ASP A 1 87 ? 2.377 1.681 -15.243 1.00 86.94 87 ASP A CA 1
ATOM 657 C C . ASP A 1 87 ? 2.575 0.802 -16.481 1.00 86.94 87 ASP A C 1
ATOM 659 O O . ASP A 1 87 ? 2.371 1.282 -17.587 1.00 86.94 87 ASP A O 1
ATOM 663 N N . LEU A 1 88 ? 2.857 -0.495 -16.322 1.00 86.50 88 LEU A N 1
ATOM 664 C CA . LEU A 1 88 ? 2.991 -1.434 -17.444 1.00 86.50 88 LEU A CA 1
ATOM 665 C C . LEU A 1 88 ? 1.690 -1.617 -18.238 1.00 86.50 88 LEU A C 1
ATOM 667 O O . LEU A 1 88 ? 1.738 -1.861 -19.441 1.00 86.50 88 LEU A O 1
ATOM 671 N N . ILE A 1 89 ? 0.529 -1.501 -17.587 1.00 87.56 89 ILE A N 1
ATOM 672 C CA . ILE A 1 89 ? -0.775 -1.538 -18.264 1.00 87.56 89 ILE A CA 1
ATOM 673 C C . ILE A 1 89 ? -1.002 -0.250 -19.066 1.00 87.56 89 ILE A C 1
ATOM 675 O O . ILE A 1 89 ? -1.469 -0.307 -20.202 1.00 87.56 89 ILE A O 1
ATOM 679 N N . MET A 1 90 ? -0.676 0.912 -18.491 1.00 87.62 90 MET A N 1
ATOM 680 C CA . MET A 1 90 ? -0.859 2.212 -19.153 1.00 87.62 90 MET A CA 1
ATOM 681 C C . MET A 1 90 ? 0.184 2.474 -20.245 1.00 87.62 90 MET A C 1
ATOM 683 O O . MET A 1 90 ? -0.111 3.103 -21.260 1.00 87.62 90 MET A O 1
ATOM 687 N N . ARG A 1 91 ? 1.416 2.028 -20.013 1.00 85.25 91 ARG A N 1
ATOM 688 C CA . ARG A 1 91 ? 2.606 2.223 -20.840 1.00 85.25 91 ARG A CA 1
ATOM 689 C C . ARG A 1 91 ? 3.294 0.870 -21.005 1.00 85.25 91 ARG A C 1
ATOM 691 O O . ARG A 1 91 ? 4.275 0.601 -20.299 1.00 85.25 91 ARG A O 1
ATOM 698 N N . PRO A 1 92 ? 2.783 0.022 -21.916 1.00 85.69 92 PRO A N 1
ATOM 699 C CA . PRO A 1 92 ? 3.399 -1.264 -22.192 1.00 85.69 92 PRO A CA 1
ATOM 700 C C . PRO A 1 92 ? 4.857 -1.082 -22.614 1.00 85.69 92 PRO A C 1
ATOM 702 O O . PRO A 1 92 ? 5.259 -0.017 -23.088 1.00 85.69 92 PRO A O 1
ATOM 705 N N . LEU A 1 93 ? 5.643 -2.134 -22.401 1.00 84.44 93 LEU A N 1
ATOM 706 C CA . LEU A 1 93 ? 7.074 -2.128 -22.688 1.00 84.44 93 LEU A CA 1
ATOM 707 C C . LEU A 1 93 ? 7.330 -1.828 -24.162 1.00 84.44 93 LEU A C 1
ATOM 709 O O . LEU A 1 93 ? 6.675 -2.397 -25.041 1.00 84.44 93 LEU A O 1
ATOM 713 N N . ASP A 1 94 ? 8.305 -0.964 -24.422 1.00 83.50 94 ASP A N 1
ATOM 714 C CA . ASP A 1 94 ? 8.761 -0.728 -25.783 1.00 83.50 94 ASP A CA 1
ATOM 715 C C . ASP A 1 94 ? 9.677 -1.868 -26.280 1.00 83.50 94 ASP A C 1
ATOM 717 O O . ASP A 1 94 ? 10.089 -2.766 -25.536 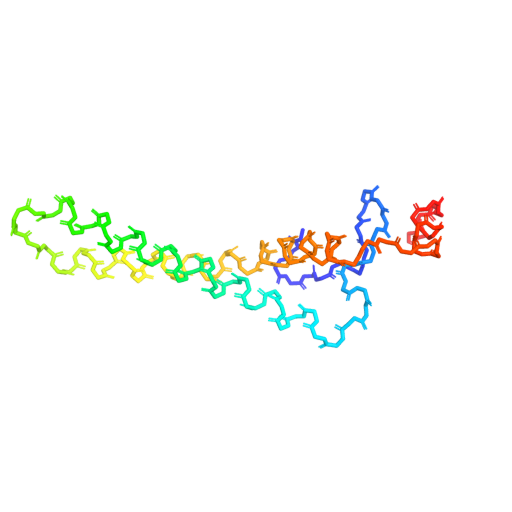1.00 83.50 94 ASP A O 1
ATOM 721 N N . ALA A 1 95 ? 9.985 -1.869 -27.578 1.00 82.38 95 ALA A N 1
ATOM 722 C CA . ALA A 1 95 ? 10.820 -2.907 -28.179 1.00 82.38 95 ALA A CA 1
ATOM 723 C C . ALA A 1 95 ? 12.263 -2.920 -27.634 1.00 82.38 95 ALA A C 1
ATOM 725 O O . ALA A 1 95 ? 12.895 -3.977 -27.634 1.00 82.38 95 ALA A O 1
ATOM 726 N N . ALA A 1 96 ? 12.782 -1.780 -27.170 1.00 79.56 96 ALA A N 1
ATOM 727 C CA . ALA A 1 96 ? 14.127 -1.665 -26.616 1.00 79.56 96 ALA A CA 1
ATOM 728 C C . ALA A 1 96 ? 14.188 -2.214 -25.181 1.00 79.56 96 ALA A C 1
ATOM 730 O O . ALA A 1 96 ? 15.087 -2.985 -24.851 1.00 79.56 96 ALA A O 1
ATOM 731 N N . GLU A 1 97 ? 13.192 -1.908 -24.352 1.00 78.50 97 GLU A N 1
ATOM 732 C CA . GLU A 1 97 ? 13.014 -2.464 -23.013 1.00 78.50 97 GLU A CA 1
ATOM 733 C C . GLU A 1 97 ? 12.821 -3.981 -23.079 1.00 78.50 97 GLU A C 1
ATOM 735 O O . GLU A 1 97 ? 13.481 -4.717 -22.348 1.00 78.50 97 GLU A O 1
ATOM 740 N N . LEU A 1 98 ? 11.986 -4.469 -24.005 1.00 82.62 98 LEU A N 1
ATOM 741 C CA . LEU A 1 98 ? 11.802 -5.905 -24.247 1.00 82.62 98 LEU A CA 1
ATOM 742 C C . LEU A 1 98 ? 13.092 -6.598 -24.705 1.00 82.62 98 LEU A C 1
ATOM 744 O O . LEU A 1 98 ? 13.327 -7.751 -24.335 1.00 82.62 98 LEU A O 1
ATOM 748 N N . ALA A 1 99 ? 13.921 -5.924 -25.507 1.00 79.25 99 ALA A N 1
ATOM 749 C CA . ALA A 1 99 ? 15.225 -6.444 -25.907 1.00 79.25 99 ALA A CA 1
ATOM 750 C C . ALA A 1 99 ? 16.169 -6.572 -24.698 1.00 79.25 99 ALA A C 1
ATOM 752 O O . ALA A 1 99 ? 16.807 -7.613 -24.549 1.00 79.25 99 ALA A O 1
ATOM 753 N N . GLY A 1 100 ? 16.167 -5.589 -23.791 1.00 72.69 100 GLY A N 1
ATOM 754 C CA . GLY A 1 100 ? 16.953 -5.610 -22.552 1.00 72.69 100 GLY A CA 1
ATOM 755 C C . GLY A 1 100 ? 16.540 -6.696 -21.548 1.00 72.69 100 GLY A C 1
ATOM 756 O O . GLY A 1 100 ? 17.384 -7.217 -20.819 1.00 72.69 100 GLY A O 1
ATOM 757 N N . LEU A 1 101 ? 15.269 -7.124 -21.542 1.00 74.50 101 LEU A N 1
ATOM 758 C CA . LEU A 1 101 ? 14.830 -8.292 -20.752 1.00 74.50 101 LEU A CA 1
ATOM 759 C C . LEU A 1 101 ? 15.437 -9.611 -21.257 1.00 74.50 101 LEU A C 1
ATOM 761 O O . LEU A 1 101 ? 15.512 -10.587 -20.511 1.00 74.50 101 LEU A O 1
ATOM 765 N N . ARG A 1 102 ? 15.812 -9.665 -22.542 1.00 64.00 102 ARG A N 1
ATOM 766 C CA . ARG A 1 102 ? 16.329 -10.866 -23.211 1.00 64.00 102 ARG A CA 1
ATOM 767 C C . ARG A 1 102 ? 17.848 -11.013 -23.051 1.00 64.00 102 ARG A C 1
ATOM 769 O O . ARG A 1 102 ? 18.387 -12.083 -23.334 1.00 64.00 102 ARG A O 1
ATOM 776 N N . GLU A 1 103 ? 18.529 -9.968 -22.585 1.00 67.50 103 GLU A N 1
ATOM 777 C CA . GLU A 1 103 ? 19.948 -10.001 -22.241 1.00 67.50 103 GLU A CA 1
ATOM 778 C C . GLU A 1 103 ? 20.142 -10.630 -20.846 1.00 67.50 103 GLU A C 1
ATOM 780 O O . GLU A 1 103 ? 19.469 -10.236 -19.890 1.00 67.50 103 GLU A O 1
ATOM 785 N N . PRO A 1 104 ? 21.047 -11.616 -20.685 1.00 57.19 104 PRO A N 1
ATOM 786 C CA . PRO A 1 104 ? 21.305 -12.215 -19.382 1.00 57.19 104 PRO A CA 1
ATOM 787 C C . PRO A 1 104 ? 21.901 -11.169 -18.432 1.00 57.19 104 PRO A C 1
ATOM 789 O O . PRO A 1 104 ? 22.866 -10.482 -18.775 1.00 57.19 104 PRO A O 1
ATOM 792 N N . ALA A 1 105 ? 21.325 -11.067 -17.232 1.00 55.16 105 ALA A N 1
ATOM 793 C CA . ALA A 1 105 ? 21.754 -10.125 -16.206 1.00 55.16 105 ALA A CA 1
ATOM 794 C C . ALA A 1 105 ? 23.261 -10.278 -15.924 1.00 55.16 105 ALA A C 1
ATOM 796 O O . ALA A 1 105 ? 23.719 -11.341 -15.500 1.00 55.16 105 ALA A O 1
ATOM 797 N N . LYS A 1 106 ? 24.038 -9.215 -16.162 1.00 51.66 106 LYS A N 1
ATOM 798 C CA . LYS A 1 106 ? 25.425 -9.132 -15.691 1.00 51.66 106 LYS A CA 1
ATOM 799 C C . LYS A 1 106 ? 25.367 -8.900 -14.181 1.00 51.66 106 LYS A C 1
ATOM 801 O O . LYS A 1 106 ? 24.861 -7.867 -13.749 1.00 51.66 106 LYS A O 1
ATOM 806 N N . GLY A 1 107 ? 25.763 -9.926 -13.427 1.00 45.72 107 GLY A N 1
ATOM 807 C CA . GLY A 1 107 ? 25.781 -9.939 -11.961 1.00 45.72 107 GLY A CA 1
ATOM 808 C C . GLY A 1 107 ? 26.767 -8.959 -11.349 1.00 45.72 107 GLY A C 1
ATOM 809 O O . GLY A 1 107 ? 27.755 -8.609 -12.033 1.00 45.72 107 GLY A O 1
#

Foldseek 3Di:
DDPPDDDQADPPQRAGLQPPDPCLLVQLLVQLVVQLVVQLVVLLVVQCVVCPPPRPPVVSVCRSVVSSVCSSSVVSVVSSVVSSVVCCVVPPDDPVSVVSSVDPDDD

Radius of gyration: 19.01 Å; chains: 1; bounding box: 52×24×50 Å